Protein AF-X1VUA3-F1 (afdb_monomer)

Mean predicted aligned error: 7.98 Å

Organism: NCBI:txid412755

Structure (mmCIF, N/CA/C/O backbone):
data_AF-X1VUA3-F1
#
_entry.id   AF-X1VUA3-F1
#
loop_
_atom_site.group_PDB
_atom_site.id
_atom_site.type_symbol
_atom_site.label_atom_id
_atom_site.label_alt_id
_atom_site.label_comp_id
_atom_site.label_asym_id
_atom_site.label_entity_id
_atom_site.label_seq_id
_atom_site.pdbx_PDB_ins_code
_atom_site.Cartn_x
_atom_site.Cartn_y
_atom_site.Cartn_z
_atom_site.occupancy
_atom_site.B_iso_or_equiv
_atom_site.auth_seq_id
_atom_site.auth_comp_id
_atom_site.auth_asym_id
_atom_site.auth_atom_id
_atom_site.pdbx_PDB_model_num
ATOM 1 N N . MET A 1 1 ? -8.546 10.792 22.080 1.00 54.16 1 MET A N 1
ATOM 2 C CA . MET A 1 1 ? -8.079 9.394 21.963 1.00 54.16 1 MET A CA 1
ATOM 3 C C . MET A 1 1 ? -6.793 9.395 21.161 1.00 54.16 1 MET A C 1
ATOM 5 O O . MET A 1 1 ? -6.665 10.282 20.324 1.00 54.16 1 MET A O 1
ATOM 9 N N . PRO A 1 2 ? -5.855 8.473 21.429 1.00 59.06 2 PRO A N 1
ATOM 10 C CA . PRO A 1 2 ? -4.728 8.259 20.531 1.00 59.06 2 PRO A CA 1
ATOM 11 C C . PRO A 1 2 ? -5.250 7.871 19.144 1.00 59.06 2 PRO A C 1
ATOM 13 O O . PRO A 1 2 ? -6.239 7.147 19.027 1.00 59.06 2 PRO A O 1
ATOM 16 N N . GLU A 1 3 ? -4.608 8.409 18.116 1.00 61.88 3 GLU A N 1
ATOM 17 C CA . GLU A 1 3 ? -4.832 8.024 16.729 1.00 61.88 3 GLU A CA 1
ATOM 18 C C . GLU A 1 3 ? -4.364 6.577 16.530 1.00 61.88 3 GLU A C 1
ATOM 20 O O . GLU A 1 3 ? -3.308 6.193 17.039 1.00 61.88 3 GLU A O 1
ATOM 25 N N . VAL A 1 4 ? -5.171 5.762 15.849 1.00 67.50 4 VAL A N 1
ATOM 26 C CA . VAL A 1 4 ? -4.833 4.368 15.544 1.00 67.50 4 VAL A CA 1
ATOM 27 C C . VAL A 1 4 ? -4.536 4.277 14.053 1.00 67.50 4 VAL A C 1
ATOM 29 O O . VAL A 1 4 ? -5.430 4.478 13.234 1.00 67.50 4 VAL A O 1
ATOM 32 N N . THR A 1 5 ? -3.279 4.002 13.712 1.00 73.44 5 THR A N 1
ATOM 33 C CA . THR A 1 5 ? -2.838 3.762 12.332 1.00 73.44 5 THR A CA 1
ATOM 34 C C . THR A 1 5 ? -2.861 2.262 12.055 1.00 73.44 5 THR A C 1
ATOM 36 O O . THR A 1 5 ? -2.376 1.484 12.877 1.00 73.44 5 THR A O 1
ATOM 39 N N . TYR A 1 6 ? -3.385 1.880 10.891 1.00 77.38 6 TYR A N 1
ATOM 40 C CA . TYR A 1 6 ? -3.363 0.510 10.382 1.00 77.38 6 TYR A CA 1
ATOM 41 C C . TYR A 1 6 ? -2.452 0.416 9.162 1.00 77.38 6 TYR A C 1
ATOM 43 O O . TYR A 1 6 ? -2.363 1.359 8.373 1.00 77.38 6 TYR A O 1
ATOM 51 N N . TYR A 1 7 ? -1.795 -0.725 9.001 1.00 78.75 7 TYR A N 1
ATOM 52 C CA . TYR A 1 7 ? -0.810 -0.975 7.958 1.00 78.75 7 TYR A CA 1
ATOM 53 C C . TYR A 1 7 ? -1.223 -2.156 7.092 1.00 78.75 7 TYR A C 1
ATOM 55 O O . TYR A 1 7 ? -1.737 -3.164 7.582 1.00 78.75 7 TYR A O 1
ATOM 63 N N . PHE A 1 8 ? -0.951 -2.053 5.791 1.00 82.44 8 PHE A N 1
ATOM 64 C CA . PHE A 1 8 ? -1.040 -3.205 4.903 1.00 82.44 8 PHE A CA 1
ATOM 65 C C . PHE A 1 8 ? 0.015 -4.242 5.288 1.00 82.44 8 PHE A C 1
ATOM 67 O O . PHE A 1 8 ? 1.170 -3.902 5.535 1.00 82.44 8 PHE A O 1
ATOM 74 N N . ASN A 1 9 ? -0.387 -5.510 5.321 1.00 87.44 9 ASN A N 1
ATOM 75 C CA . ASN A 1 9 ? 0.450 -6.628 5.765 1.00 87.44 9 ASN A CA 1
ATOM 76 C C . ASN A 1 9 ? 0.466 -7.805 4.773 1.00 87.44 9 ASN A C 1
ATOM 78 O O . ASN A 1 9 ? 1.151 -8.799 5.008 1.00 87.44 9 ASN A O 1
ATOM 82 N N . ALA A 1 10 ? -0.280 -7.707 3.669 1.00 88.69 10 ALA A N 1
ATOM 83 C CA . ALA A 1 10 ? -0.384 -8.756 2.664 1.00 88.69 10 ALA A CA 1
ATOM 84 C C . ALA A 1 10 ? -0.519 -8.175 1.252 1.00 88.69 10 ALA A C 1
ATOM 86 O O . ALA A 1 10 ? -1.051 -7.082 1.058 1.00 88.69 10 ALA A O 1
ATOM 87 N N . TYR A 1 11 ? -0.060 -8.937 0.262 1.00 88.25 11 TYR A N 1
ATOM 88 C CA . TYR A 1 11 ? -0.140 -8.602 -1.156 1.00 88.25 11 TYR A CA 1
ATOM 89 C C . TYR A 1 11 ? -0.366 -9.864 -1.999 1.00 88.25 11 TYR A C 1
ATOM 91 O O . TYR A 1 11 ? -0.084 -10.979 -1.555 1.00 88.25 11 TYR A O 1
ATOM 99 N N . THR A 1 12 ? -0.898 -9.697 -3.215 1.00 88.38 12 THR A N 1
ATOM 100 C CA . THR A 1 12 ? -1.053 -10.796 -4.187 1.00 88.38 12 THR A CA 1
ATOM 101 C C . THR A 1 12 ? 0.302 -11.304 -4.680 1.00 88.38 12 THR A C 1
ATOM 103 O O . THR A 1 12 ? 1.350 -10.857 -4.235 1.00 88.38 12 THR A O 1
ATOM 106 N N . VAL A 1 13 ? 0.319 -12.198 -5.676 1.00 86.75 13 VAL A N 1
ATOM 107 C CA . VAL A 1 13 ? 1.559 -12.524 -6.396 1.00 86.75 13 VAL A CA 1
ATOM 108 C C . VAL A 1 13 ? 2.280 -11.232 -6.794 1.00 86.75 13 VAL A C 1
ATOM 110 O O . VAL A 1 13 ? 1.676 -10.320 -7.363 1.00 86.75 13 VAL A O 1
ATOM 113 N N . GLY A 1 14 ? 3.555 -11.156 -6.418 1.00 81.06 14 GLY A N 1
ATOM 114 C CA . GLY A 1 14 ? 4.412 -10.010 -6.663 1.00 81.06 14 GLY A CA 1
ATOM 115 C C . GLY A 1 14 ? 4.611 -9.777 -8.150 1.00 81.06 14 GLY A C 1
ATOM 116 O O . GLY A 1 14 ? 5.181 -10.627 -8.832 1.00 81.06 14 GLY A O 1
ATOM 117 N N . VAL A 1 15 ? 4.155 -8.632 -8.645 1.00 85.25 15 VAL A N 1
ATOM 118 C CA . VAL A 1 15 ? 4.367 -8.203 -10.039 1.00 85.25 15 VAL A CA 1
ATOM 119 C C . VAL A 1 15 ? 5.548 -7.236 -10.139 1.00 85.25 15 VAL A C 1
ATOM 121 O O . VAL A 1 15 ? 6.037 -6.940 -11.227 1.00 85.25 15 VAL A O 1
ATOM 124 N N . TRP A 1 16 ? 5.988 -6.720 -8.993 1.00 85.12 16 TRP A N 1
ATOM 125 C CA . TRP A 1 16 ? 7.064 -5.750 -8.846 1.00 85.12 16 TRP A CA 1
ATOM 126 C C . TRP A 1 16 ? 8.337 -6.400 -8.311 1.00 85.12 16 TRP A C 1
ATOM 128 O O . TRP A 1 16 ? 8.318 -7.515 -7.791 1.00 85.12 16 TRP A O 1
ATOM 138 N N . GLY A 1 17 ? 9.455 -5.686 -8.417 1.00 85.06 17 GLY A N 1
ATOM 139 C CA . GLY A 1 17 ? 10.679 -6.006 -7.699 1.00 85.06 17 GLY A CA 1
ATOM 140 C C . GLY A 1 17 ? 10.528 -5.676 -6.215 1.00 85.06 17 GLY A C 1
ATOM 141 O O . GLY A 1 17 ? 10.094 -4.584 -5.851 1.00 85.06 17 GLY A O 1
ATOM 142 N N . ASN A 1 18 ? 10.911 -6.621 -5.358 1.00 87.56 18 ASN A N 1
ATOM 143 C CA . ASN A 1 18 ? 10.833 -6.510 -3.899 1.00 87.56 18 ASN A CA 1
ATOM 144 C C . ASN A 1 18 ? 9.449 -6.082 -3.352 1.00 87.56 18 ASN A C 1
ATOM 146 O O . ASN A 1 18 ? 9.370 -5.148 -2.551 1.00 87.56 18 ASN A O 1
ATOM 150 N N . PRO A 1 19 ? 8.349 -6.747 -3.746 1.00 86.69 19 PRO A N 1
ATOM 151 C CA . PRO A 1 19 ? 6.993 -6.369 -3.335 1.00 86.69 19 PRO A CA 1
ATOM 152 C C . PRO A 1 19 ? 6.787 -6.475 -1.815 1.00 86.69 19 PRO A C 1
ATOM 154 O O . PRO A 1 19 ? 5.974 -5.751 -1.250 1.00 86.69 19 PRO A O 1
ATOM 157 N N . GLN A 1 20 ? 7.570 -7.314 -1.129 1.00 88.88 20 GLN A N 1
ATOM 158 C CA . GLN A 1 20 ? 7.562 -7.428 0.328 1.00 88.88 20 GLN A CA 1
ATOM 159 C C . GLN A 1 20 ? 7.901 -6.116 1.041 1.00 88.88 20 GLN A C 1
ATOM 161 O O . GLN A 1 20 ? 7.400 -5.879 2.135 1.00 88.88 20 GLN A O 1
ATOM 166 N N . ASN A 1 21 ? 8.696 -5.244 0.414 1.00 86.88 21 ASN A N 1
ATOM 167 C CA . ASN A 1 21 ? 9.081 -3.962 0.998 1.00 86.88 21 ASN A CA 1
ATOM 168 C C . ASN A 1 21 ? 7.896 -2.983 1.098 1.00 86.88 21 ASN A C 1
ATOM 170 O O . ASN A 1 21 ? 8.002 -1.947 1.735 1.00 86.88 21 ASN A O 1
ATOM 174 N N . MET A 1 22 ? 6.763 -3.277 0.451 1.00 81.00 22 MET A N 1
ATOM 175 C CA . MET A 1 22 ? 5.554 -2.450 0.532 1.00 81.00 22 MET A CA 1
ATOM 176 C C . MET A 1 22 ? 4.738 -2.708 1.806 1.00 81.00 22 MET A C 1
ATOM 178 O O . MET A 1 22 ? 3.833 -1.935 2.110 1.00 81.00 22 MET A O 1
ATOM 182 N N . VAL A 1 23 ? 5.030 -3.801 2.520 1.00 86.00 23 VAL A N 1
ATOM 183 C CA . VAL A 1 23 ? 4.279 -4.277 3.696 1.00 86.00 23 VAL A CA 1
ATOM 184 C C . VAL A 1 23 ? 5.193 -4.623 4.881 1.00 86.00 23 VAL A C 1
ATOM 186 O O . VAL A 1 23 ? 4.760 -5.264 5.834 1.00 86.00 23 VAL A O 1
ATOM 189 N N . ASP A 1 24 ? 6.470 -4.233 4.830 1.00 86.75 24 ASP A N 1
ATOM 190 C CA . ASP A 1 24 ? 7.472 -4.555 5.859 1.00 86.75 24 ASP A CA 1
ATOM 191 C C . ASP A 1 24 ? 7.506 -3.549 7.028 1.00 86.75 24 ASP A C 1
ATOM 193 O O . ASP A 1 24 ? 8.244 -3.741 7.997 1.00 86.75 24 ASP A O 1
ATOM 197 N N . GLY A 1 25 ? 6.708 -2.479 6.942 1.00 80.38 25 GLY A N 1
ATOM 198 C CA . GLY A 1 25 ? 6.622 -1.412 7.940 1.00 80.38 25 GLY A CA 1
ATOM 199 C C . GLY A 1 25 ? 7.809 -0.441 7.947 1.00 80.38 25 GLY A C 1
ATOM 200 O O . GLY A 1 25 ? 7.876 0.431 8.817 1.00 80.38 25 GLY A O 1
ATOM 201 N N . SER A 1 26 ? 8.752 -0.555 7.009 1.00 82.88 26 SER A N 1
ATOM 202 C CA . SER A 1 26 ? 9.949 0.282 6.959 1.00 82.88 26 SER A CA 1
ATOM 203 C C . SER A 1 26 ? 9.778 1.470 6.011 1.00 82.88 26 SER A C 1
ATOM 205 O O . SER A 1 26 ? 9.565 1.332 4.815 1.00 82.88 26 SER A O 1
ATOM 207 N N . LEU A 1 27 ? 10.007 2.678 6.539 1.00 77.81 27 LEU A N 1
ATOM 208 C CA . LEU A 1 27 ? 10.020 3.942 5.780 1.00 77.81 27 LEU A CA 1
ATOM 209 C C . LEU A 1 27 ? 11.243 4.102 4.863 1.00 77.81 27 LEU A C 1
ATOM 211 O O . LEU A 1 27 ? 11.438 5.167 4.288 1.00 77.81 27 LEU A O 1
ATOM 215 N N . THR A 1 28 ? 12.104 3.087 4.776 1.00 79.88 28 THR A N 1
ATOM 216 C CA . THR A 1 28 ? 13.401 3.174 4.084 1.00 79.88 28 THR A CA 1
ATOM 217 C C . THR A 1 28 ? 13.608 2.113 3.012 1.00 79.88 28 THR A C 1
ATOM 219 O O . THR A 1 28 ? 14.587 2.170 2.269 1.00 79.88 28 THR A O 1
ATOM 222 N N . THR A 1 29 ? 12.695 1.154 2.922 1.00 84.12 29 THR A N 1
ATOM 223 C CA . THR A 1 29 ? 12.692 0.065 1.947 1.00 84.12 29 THR A CA 1
ATOM 224 C C . THR A 1 29 ? 11.511 0.265 1.013 1.00 84.12 29 THR A C 1
ATOM 226 O O . THR A 1 29 ? 10.482 0.818 1.387 1.00 84.12 29 THR A O 1
ATOM 229 N N . TYR A 1 30 ? 11.684 -0.128 -0.247 1.00 80.56 30 TYR A N 1
ATOM 230 C CA . TYR A 1 30 ? 10.739 0.225 -1.300 1.00 80.56 30 TYR A CA 1
ATOM 231 C C . TYR A 1 30 ? 10.546 -0.939 -2.265 1.00 80.56 30 TYR A C 1
ATOM 233 O O . TYR A 1 30 ? 11.519 -1.608 -2.636 1.00 80.56 30 TYR A O 1
ATOM 241 N N . GLY A 1 31 ? 9.295 -1.178 -2.661 1.00 81.25 31 GLY A N 1
ATOM 242 C CA . GLY A 1 31 ? 8.983 -1.950 -3.861 1.00 81.25 31 GLY A CA 1
ATOM 243 C C . GLY A 1 31 ? 9.160 -1.070 -5.098 1.00 81.25 31 GLY A C 1
ATOM 244 O O . GLY A 1 31 ? 8.967 0.147 -5.030 1.00 81.25 31 GLY A O 1
ATOM 245 N N . SER A 1 32 ? 9.555 -1.657 -6.224 1.00 79.12 32 SER A N 1
ATOM 246 C CA . SER A 1 32 ? 9.785 -0.901 -7.458 1.00 79.12 32 SER A CA 1
ATOM 247 C C . SER A 1 32 ? 9.463 -1.703 -8.712 1.00 79.12 32 SER A C 1
ATOM 249 O O . SER A 1 32 ? 9.472 -2.932 -8.724 1.00 79.12 32 SER A O 1
ATOM 251 N N . THR A 1 33 ? 9.185 -1.000 -9.806 1.00 82.00 33 THR A N 1
ATOM 252 C CA . THR A 1 33 ? 8.952 -1.603 -11.118 1.00 82.00 33 THR A CA 1
ATOM 253 C C . THR A 1 33 ? 9.474 -0.682 -12.213 1.00 82.00 33 THR A C 1
ATOM 255 O O . THR A 1 33 ? 9.308 0.531 -12.147 1.00 82.00 33 THR A O 1
ATOM 258 N N . SER A 1 34 ? 10.096 -1.263 -13.238 1.00 79.56 34 SER A N 1
ATOM 259 C CA . SER A 1 34 ? 10.429 -0.570 -14.491 1.00 79.56 34 SER A CA 1
ATOM 260 C C . SER A 1 34 ? 9.341 -0.746 -15.556 1.00 79.56 34 SER A C 1
ATOM 262 O O . SER A 1 34 ? 9.434 -0.206 -16.658 1.00 79.56 34 SER A O 1
ATOM 264 N N . THR A 1 35 ? 8.299 -1.524 -15.251 1.00 82.44 35 THR A N 1
ATOM 265 C CA . THR A 1 35 ? 7.191 -1.781 -16.170 1.00 82.44 35 THR A CA 1
ATOM 266 C C . THR A 1 35 ? 6.126 -0.707 -15.991 1.00 82.44 35 THR A C 1
ATOM 268 O O . THR A 1 35 ? 5.539 -0.579 -14.917 1.00 82.44 35 THR A O 1
ATOM 271 N N . LYS A 1 36 ? 5.850 0.048 -17.061 1.00 80.62 36 LYS A N 1
ATOM 272 C CA . LYS A 1 36 ? 4.782 1.058 -17.073 1.00 80.62 36 LYS A CA 1
ATOM 273 C C . LYS A 1 36 ? 3.435 0.414 -16.775 1.00 80.62 3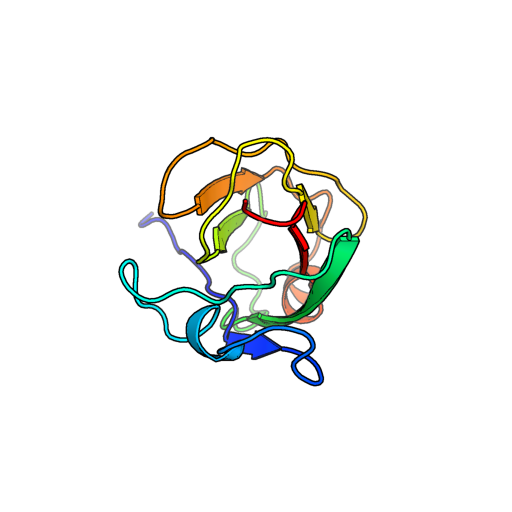6 LYS A C 1
ATOM 275 O O . LYS A 1 36 ? 3.116 -0.622 -17.355 1.00 80.62 36 LYS A O 1
ATOM 280 N N . ASN A 1 37 ? 2.629 1.074 -15.944 1.00 78.31 37 ASN A N 1
ATOM 281 C CA . ASN A 1 37 ? 1.294 0.612 -15.563 1.00 78.31 37 ASN A CA 1
ATOM 282 C C . ASN A 1 37 ? 1.292 -0.769 -14.895 1.00 78.31 37 ASN A C 1
ATOM 284 O O . ASN A 1 37 ? 0.282 -1.471 -14.930 1.00 78.31 37 ASN A O 1
ATOM 288 N N . ALA A 1 38 ? 2.413 -1.180 -14.298 1.00 83.44 38 ALA A N 1
ATOM 289 C CA . ALA A 1 38 ? 2.419 -2.371 -13.474 1.00 83.44 38 ALA A CA 1
ATOM 290 C C . ALA A 1 38 ? 1.690 -2.071 -12.169 1.00 83.44 38 ALA A C 1
ATOM 292 O O . ALA A 1 38 ? 1.950 -1.066 -11.512 1.00 83.44 38 ALA A O 1
ATOM 293 N N . THR A 1 39 ? 0.812 -2.985 -11.786 1.00 85.56 39 THR A N 1
ATOM 294 C CA . THR A 1 39 ? -0.049 -2.843 -10.622 1.00 85.56 39 THR A CA 1
ATOM 295 C C . THR A 1 39 ? 0.303 -3.892 -9.581 1.00 85.56 39 THR A C 1
ATOM 297 O O . THR A 1 39 ? 0.308 -5.080 -9.896 1.00 85.56 39 THR A O 1
ATOM 300 N N . GLN A 1 40 ? 0.539 -3.461 -8.344 1.00 86.12 40 GLN A N 1
ATOM 301 C CA . GLN A 1 40 ? 0.627 -4.346 -7.188 1.00 86.12 40 GLN A CA 1
ATOM 302 C C . GLN A 1 40 ? -0.644 -4.219 -6.345 1.00 86.12 40 GLN A C 1
ATOM 304 O O . GLN A 1 40 ? -1.067 -3.112 -6.011 1.00 86.12 40 GLN A O 1
ATOM 309 N N . ILE A 1 41 ? -1.250 -5.357 -6.006 1.00 87.62 41 ILE A N 1
ATOM 310 C CA . ILE A 1 41 ? -2.448 -5.421 -5.164 1.00 87.62 41 ILE A CA 1
ATOM 311 C C . ILE A 1 41 ? -2.023 -5.808 -3.745 1.00 87.62 41 ILE A C 1
ATOM 313 O O . ILE A 1 41 ? -1.330 -6.813 -3.561 1.00 87.62 41 ILE A O 1
ATOM 317 N N . LEU A 1 42 ? -2.433 -5.009 -2.761 1.00 85.56 42 LEU A N 1
ATOM 318 C CA . LEU A 1 42 ? -2.322 -5.269 -1.327 1.00 85.56 42 LEU A CA 1
ATOM 319 C C . LEU A 1 42 ? -3.681 -5.770 -0.835 1.00 85.56 42 LEU A C 1
ATOM 321 O O . LEU A 1 42 ? -4.675 -5.081 -1.040 1.00 85.56 42 LEU A O 1
ATOM 325 N N . THR A 1 43 ? -3.727 -6.955 -0.228 1.00 86.50 43 THR A N 1
ATOM 326 C CA . THR A 1 43 ? -4.976 -7.706 0.036 1.00 86.50 43 THR A CA 1
ATOM 327 C C . THR A 1 43 ? -5.305 -7.859 1.515 1.00 86.50 43 THR A C 1
ATOM 329 O O . THR A 1 43 ? -6.162 -8.658 1.888 1.00 86.50 43 THR A O 1
ATOM 332 N N . GLY A 1 44 ? -4.563 -7.187 2.389 1.00 81.62 44 GLY A N 1
ATOM 333 C CA . GLY A 1 44 ? -4.754 -7.329 3.824 1.00 81.62 44 GLY A CA 1
ATOM 334 C C . GLY A 1 44 ? -4.071 -6.231 4.609 1.00 81.62 44 GLY A C 1
ATOM 335 O O . GLY A 1 44 ? -3.079 -5.647 4.166 1.00 81.62 44 GLY A O 1
ATOM 336 N N . ASN A 1 45 ? -4.624 -5.963 5.783 1.00 81.38 45 ASN A N 1
ATOM 337 C CA . ASN A 1 45 ? -4.105 -5.012 6.749 1.00 81.38 45 ASN A CA 1
ATOM 338 C C . ASN A 1 45 ? -4.252 -5.560 8.174 1.00 81.38 45 ASN A C 1
ATOM 340 O O . ASN A 1 45 ? -4.901 -6.580 8.407 1.00 81.38 45 ASN A O 1
ATOM 344 N N . ASP A 1 46 ? -3.598 -4.909 9.126 1.00 80.31 46 ASP A N 1
ATOM 345 C CA . ASP A 1 46 ? -3.603 -5.284 10.542 1.00 80.31 46 ASP A CA 1
ATOM 346 C C . ASP A 1 46 ? -4.820 -4.753 11.323 1.00 80.31 46 ASP A C 1
ATOM 348 O O . ASP A 1 46 ? -4.866 -4.871 12.551 1.00 80.31 46 ASP A O 1
ATOM 352 N N . CYS A 1 47 ? -5.840 -4.212 10.642 1.00 76.50 47 CYS A N 1
ATOM 353 C CA . CYS A 1 47 ? -7.078 -3.823 11.299 1.00 76.50 47 CYS A CA 1
ATOM 354 C C . CYS A 1 47 ? -7.818 -5.072 11.805 1.00 76.50 47 CYS A C 1
ATOM 356 O O . CYS A 1 47 ? -8.212 -5.924 11.006 1.00 76.50 47 CYS A O 1
ATOM 358 N N . PRO A 1 48 ? -8.093 -5.185 13.118 1.00 69.88 48 PRO A N 1
ATOM 359 C CA . PRO A 1 48 ? -8.725 -6.372 13.690 1.00 69.88 48 PRO A CA 1
ATOM 360 C C . PRO A 1 48 ? -10.214 -6.515 13.325 1.00 69.88 48 PRO A C 1
ATOM 362 O O . PRO A 1 48 ? -10.859 -7.459 13.774 1.00 69.88 48 PRO A O 1
ATOM 365 N N . GLY A 1 49 ? -10.790 -5.577 12.560 1.00 63.41 49 GLY A N 1
ATOM 366 C CA . GLY A 1 49 ? -12.206 -5.586 12.177 1.00 63.41 49 GLY A CA 1
ATOM 367 C C . GLY A 1 49 ? -13.186 -5.359 13.333 1.00 63.41 49 GLY A C 1
ATOM 368 O O . GLY A 1 49 ? -14.396 -5.445 13.130 1.00 63.41 49 GLY A O 1
ATOM 369 N N . THR A 1 50 ? -12.686 -5.081 14.539 1.00 63.47 50 THR A N 1
ATOM 370 C CA . THR A 1 50 ? -13.495 -4.748 15.714 1.00 63.47 50 THR A CA 1
ATOM 371 C C . THR A 1 50 ? -14.242 -3.437 15.481 1.00 63.47 50 THR A C 1
ATOM 373 O O . THR A 1 50 ? -13.695 -2.511 14.890 1.00 63.47 50 THR A O 1
ATOM 376 N N . ASP A 1 51 ? -15.477 -3.334 15.975 1.00 62.28 51 ASP A N 1
ATOM 377 C CA . ASP A 1 51 ? -16.206 -2.066 15.981 1.00 62.28 51 ASP A CA 1
ATOM 378 C C . ASP A 1 51 ? -15.511 -1.073 16.925 1.00 62.28 51 ASP A C 1
ATOM 380 O O . ASP A 1 51 ? -15.591 -1.193 18.149 1.00 62.28 51 ASP A O 1
ATOM 384 N N . LEU A 1 52 ? -14.779 -0.117 16.350 1.00 60.75 52 LEU A N 1
ATOM 385 C CA . LEU A 1 52 ? -14.142 0.978 17.087 1.00 60.75 52 LEU A CA 1
ATOM 386 C C . LEU A 1 52 ? -14.951 2.282 16.969 1.00 60.75 52 LEU A C 1
ATOM 388 O O . LEU A 1 52 ? -14.441 3.357 17.285 1.00 60.75 52 LEU A O 1
ATOM 392 N N . GLY A 1 53 ? -16.214 2.198 16.530 1.00 64.50 53 GLY A N 1
ATOM 393 C CA . GLY A 1 53 ? -17.103 3.337 16.315 1.00 64.50 53 GLY A CA 1
ATOM 394 C C . GLY A 1 53 ? -17.077 3.875 14.881 1.00 64.50 53 GLY A C 1
ATOM 395 O O . GLY A 1 53 ? -16.701 3.185 13.938 1.00 64.50 53 GLY A O 1
ATOM 396 N N . MET A 1 54 ? -17.518 5.120 14.689 1.00 63.00 54 MET A N 1
ATOM 397 C CA . MET A 1 54 ? -17.603 5.738 13.360 1.00 63.00 54 MET A CA 1
ATOM 398 C C . MET A 1 54 ? -16.207 6.000 12.776 1.00 63.00 54 MET A C 1
ATOM 400 O O . MET A 1 54 ? -15.452 6.816 13.304 1.00 63.00 54 MET A O 1
ATOM 404 N N . ILE A 1 55 ? -15.893 5.352 11.652 1.00 64.00 55 ILE A N 1
ATOM 405 C CA . ILE A 1 55 ? -14.696 5.638 10.855 1.00 6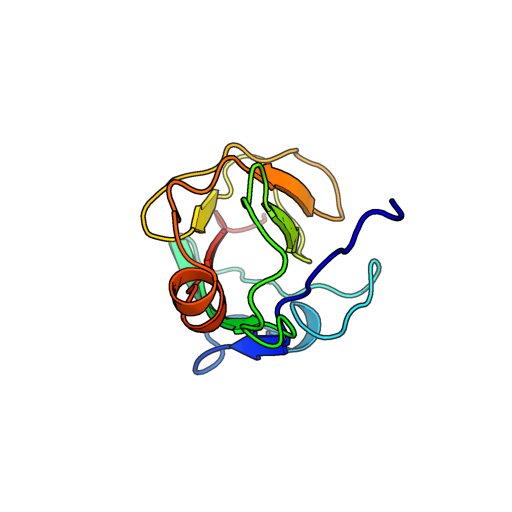4.00 55 ILE A CA 1
ATOM 406 C C . ILE A 1 55 ? -14.939 6.947 10.109 1.00 64.00 55 ILE A C 1
ATOM 408 O O . ILE A 1 55 ? -15.831 7.026 9.268 1.00 64.00 55 ILE A O 1
ATOM 412 N N . THR A 1 56 ? -14.166 7.984 10.417 1.00 58.31 56 THR A N 1
ATOM 413 C CA . THR A 1 56 ? -14.236 9.257 9.685 1.00 58.31 56 THR A CA 1
ATOM 414 C C . THR A 1 56 ? -13.149 9.373 8.627 1.00 58.31 56 THR A C 1
ATOM 416 O O . THR A 1 56 ? -13.381 10.040 7.625 1.00 58.31 56 THR A O 1
ATOM 419 N N . LYS A 1 57 ? -11.990 8.727 8.832 1.00 59.75 57 LYS A N 1
ATOM 420 C CA . LYS A 1 57 ? -10.830 8.721 7.926 1.00 59.75 57 LYS A CA 1
ATOM 421 C C . LYS A 1 57 ? -10.001 7.454 8.114 1.00 59.75 57 LYS A C 1
ATOM 423 O O . LYS A 1 57 ? -9.933 6.931 9.224 1.00 59.75 57 LYS A O 1
ATOM 428 N N . VAL A 1 58 ? -9.332 7.013 7.052 1.00 64.50 58 VAL A N 1
ATOM 429 C CA . VAL A 1 58 ? -8.287 5.981 7.110 1.00 64.50 58 VAL A CA 1
ATOM 430 C C . VAL A 1 58 ? -6.989 6.614 6.620 1.00 64.50 58 VAL A C 1
ATOM 432 O O . VAL A 1 58 ? -6.960 7.276 5.581 1.00 64.50 58 VAL A O 1
ATOM 435 N N . GLU A 1 59 ? -5.917 6.451 7.388 1.00 65.25 59 GLU A N 1
ATOM 436 C CA . GLU A 1 59 ? -4.577 6.824 6.947 1.00 65.25 59 GLU A CA 1
ATOM 437 C C . GLU A 1 59 ? -3.964 5.654 6.193 1.00 65.25 59 GLU A C 1
ATOM 439 O O . GLU A 1 59 ? -3.947 4.535 6.706 1.00 65.25 59 GLU A O 1
ATOM 444 N N . ILE A 1 60 ? -3.438 5.910 4.996 1.00 69.06 60 ILE A N 1
ATOM 445 C CA . ILE A 1 60 ? -2.670 4.910 4.267 1.00 69.06 60 ILE A CA 1
ATOM 446 C C . ILE A 1 60 ? -1.240 5.369 4.116 1.00 69.06 60 ILE A C 1
ATOM 448 O O . ILE A 1 60 ? -0.946 6.434 3.570 1.00 69.06 60 ILE A O 1
ATOM 452 N N . ARG A 1 61 ? -0.362 4.510 4.630 1.00 69.44 61 ARG A N 1
ATOM 453 C CA . ARG A 1 61 ? 1.081 4.612 4.516 1.00 69.44 61 ARG A CA 1
ATOM 454 C C . ARG A 1 61 ? 1.545 3.488 3.607 1.00 69.44 61 ARG A C 1
ATOM 456 O O . ARG A 1 61 ? 1.457 2.320 3.974 1.00 69.44 61 ARG A O 1
ATOM 463 N N . ALA A 1 62 ? 1.958 3.850 2.401 1.00 70.12 62 ALA A N 1
ATOM 464 C CA . ALA A 1 62 ? 2.462 2.921 1.404 1.00 70.12 62 ALA A CA 1
ATOM 465 C C . ALA A 1 62 ? 3.915 3.276 1.077 1.00 70.12 62 ALA A C 1
ATOM 467 O O . ALA A 1 62 ? 4.306 4.444 1.080 1.00 70.12 62 ALA A O 1
ATOM 468 N N . TYR A 1 63 ? 4.721 2.258 0.792 1.00 70.31 63 TYR A N 1
ATOM 469 C CA . TYR A 1 63 ? 6.157 2.418 0.607 1.00 70.31 63 TYR A CA 1
ATOM 470 C C . TYR A 1 63 ? 6.541 2.108 -0.834 1.00 70.31 63 TYR A C 1
ATOM 472 O O . TYR A 1 63 ? 6.403 0.983 -1.313 1.00 70.31 63 TYR A O 1
ATOM 480 N N . GLY A 1 64 ? 7.064 3.111 -1.523 1.00 67.56 64 GLY A N 1
ATOM 481 C CA . GLY A 1 64 ? 7.763 2.934 -2.785 1.00 67.56 64 GLY A CA 1
ATOM 482 C C . GLY A 1 64 ? 8.345 4.257 -3.282 1.00 67.56 64 GLY A C 1
ATOM 483 O O . GLY A 1 64 ? 8.242 5.290 -2.614 1.00 67.56 64 GLY A O 1
ATOM 484 N N . TYR A 1 65 ? 8.992 4.202 -4.442 1.00 68.31 65 TYR A N 1
ATOM 485 C CA . TYR A 1 65 ? 9.553 5.374 -5.105 1.00 68.31 65 TYR A CA 1
ATOM 486 C C . TYR A 1 65 ? 8.654 5.775 -6.265 1.00 68.31 65 TYR A C 1
ATOM 488 O O . TYR A 1 65 ? 8.355 4.935 -7.111 1.00 68.31 65 TYR A O 1
ATOM 496 N N . GLY A 1 66 ? 8.227 7.034 -6.267 1.00 64.12 66 GLY A N 1
ATOM 497 C 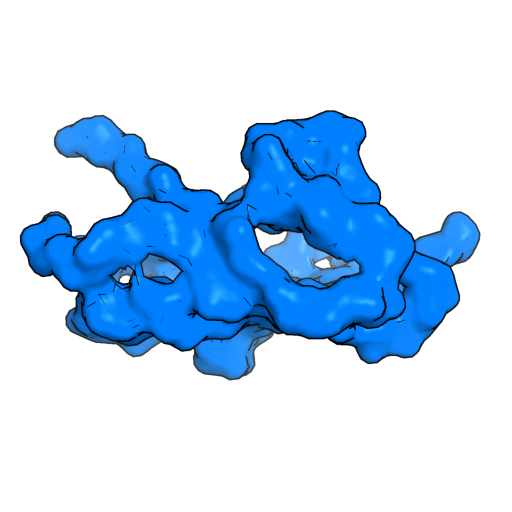CA . GLY A 1 66 ? 7.294 7.554 -7.251 1.00 64.12 66 GLY A CA 1
ATOM 498 C C . GLY A 1 66 ? 7.839 8.788 -7.947 1.00 64.12 66 GLY A C 1
ATOM 499 O O . GLY A 1 66 ? 8.610 9.538 -7.346 1.00 64.12 66 GLY A O 1
ATOM 500 N N . ASP A 1 67 ? 7.460 8.985 -9.205 1.00 66.94 67 ASP A N 1
ATOM 501 C CA . ASP A 1 67 ? 7.916 10.084 -10.063 1.00 66.94 67 ASP A CA 1
ATOM 502 C C . ASP A 1 67 ? 6.890 11.224 -10.205 1.00 66.94 67 ASP A C 1
ATOM 504 O O . ASP A 1 67 ? 7.201 12.267 -10.782 1.00 66.94 67 ASP A O 1
ATOM 508 N N . GLY A 1 68 ? 5.712 11.075 -9.589 1.00 66.12 68 GLY A N 1
ATOM 509 C CA . GLY A 1 68 ? 4.676 12.109 -9.495 1.00 66.12 68 GLY A CA 1
ATOM 510 C C . GLY A 1 68 ? 3.407 11.826 -10.302 1.00 66.12 68 GLY A C 1
ATOM 511 O O . GLY A 1 68 ? 2.380 12.433 -10.002 1.00 66.12 68 GLY A O 1
ATOM 512 N N . ASP A 1 69 ? 3.439 10.866 -11.232 1.00 70.69 69 ASP A N 1
ATOM 513 C CA . ASP A 1 69 ? 2.266 10.433 -12.019 1.00 70.69 69 ASP A CA 1
ATOM 514 C C . ASP A 1 69 ? 1.680 9.095 -11.524 1.00 70.69 69 ASP A C 1
ATOM 516 O O . ASP A 1 69 ? 0.871 8.437 -12.186 1.00 70.69 69 ASP A O 1
ATOM 520 N N . ASP A 1 70 ? 2.101 8.680 -10.335 1.00 71.75 70 ASP A N 1
ATOM 521 C CA . ASP A 1 70 ? 1.727 7.426 -9.704 1.00 71.75 70 ASP A CA 1
ATOM 522 C C . ASP A 1 70 ? 0.364 7.485 -9.029 1.00 71.75 70 ASP A C 1
ATOM 524 O O . ASP A 1 70 ? -0.118 8.537 -8.597 1.00 71.75 70 ASP A O 1
ATOM 528 N N . LYS A 1 71 ? -0.265 6.316 -8.892 1.00 74.75 71 LYS A N 1
ATOM 529 C CA . LYS A 1 71 ? -1.623 6.215 -8.365 1.00 74.75 71 LYS A CA 1
ATOM 530 C C . LYS A 1 71 ? -1.744 5.108 -7.333 1.00 74.75 71 LYS A C 1
ATOM 532 O O . LYS A 1 71 ? -1.380 3.960 -7.579 1.00 74.75 71 LYS A O 1
ATOM 537 N N . ILE A 1 72 ? -2.396 5.437 -6.222 1.00 75.94 72 ILE A N 1
ATOM 538 C CA . ILE A 1 72 ? -2.992 4.452 -5.319 1.00 75.94 72 ILE A CA 1
ATOM 539 C C . ILE A 1 72 ? -4.504 4.510 -5.512 1.00 75.94 72 ILE A C 1
ATOM 541 O O . ILE A 1 72 ? -5.106 5.584 -5.527 1.00 75.94 72 ILE A O 1
ATOM 545 N N . THR A 1 73 ? -5.118 3.349 -5.701 1.00 76.88 73 THR A N 1
ATOM 546 C CA . THR A 1 73 ? -6.571 3.199 -5.728 1.00 76.88 73 THR A CA 1
ATOM 547 C C . THR A 1 73 ? -7.000 2.357 -4.535 1.00 76.88 73 THR A C 1
ATOM 549 O O . THR A 1 73 ? -6.481 1.260 -4.342 1.00 76.88 73 THR A O 1
ATOM 552 N N . LEU A 1 74 ? -7.954 2.860 -3.754 1.00 75.50 74 LEU A N 1
ATOM 553 C CA . LEU A 1 74 ? -8.526 2.175 -2.595 1.00 75.50 74 LEU A CA 1
ATOM 554 C C . LEU A 1 74 ? -10.009 1.973 -2.813 1.00 75.50 74 LEU A C 1
ATOM 556 O O . LEU A 1 74 ? -10.736 2.957 -2.948 1.00 75.50 74 LEU A O 1
ATOM 560 N N . ASN A 1 75 ? -10.461 0.722 -2.855 1.00 73.31 75 ASN A N 1
ATOM 561 C CA . ASN A 1 75 ? -11.872 0.413 -3.105 1.00 73.31 75 ASN A CA 1
ATOM 562 C C . ASN A 1 75 ? -12.457 1.205 -4.305 1.00 73.31 75 ASN A C 1
ATOM 564 O O . ASN A 1 75 ? -13.537 1.786 -4.232 1.00 73.31 75 ASN A O 1
ATOM 568 N N . GLY A 1 76 ? -11.685 1.322 -5.393 1.00 71.19 76 GLY A N 1
ATOM 569 C CA . GLY A 1 76 ? -12.064 2.082 -6.594 1.00 71.19 76 GLY A CA 1
ATOM 570 C C . GLY A 1 76 ? -11.835 3.601 -6.538 1.00 71.19 76 GLY A C 1
ATOM 571 O O . GLY A 1 76 ? -11.869 4.250 -7.584 1.00 71.19 76 GLY A O 1
ATOM 572 N N . THR A 1 77 ? -11.525 4.178 -5.375 1.00 71.69 77 THR A N 1
ATOM 573 C CA . THR A 1 77 ? -11.220 5.608 -5.225 1.00 71.69 77 THR A CA 1
ATOM 574 C C . THR A 1 77 ? -9.753 5.887 -5.521 1.00 71.69 77 THR A C 1
ATOM 576 O O . THR A 1 77 ? -8.859 5.389 -4.840 1.00 71.69 77 THR A O 1
ATOM 579 N N . ALA A 1 78 ? -9.513 6.700 -6.549 1.00 71.94 78 ALA A N 1
ATOM 580 C CA . ALA A 1 78 ? -8.197 7.207 -6.909 1.00 71.94 78 ALA A CA 1
ATOM 581 C C . ALA A 1 78 ? -7.706 8.252 -5.906 1.00 71.94 78 ALA A C 1
ATOM 583 O O . ALA A 1 78 ? -8.464 9.137 -5.516 1.00 71.94 78 ALA A O 1
ATOM 584 N N . LEU A 1 79 ? -6.424 8.197 -5.572 1.00 68.44 79 LEU A N 1
ATOM 585 C CA . LEU A 1 79 ? -5.777 9.160 -4.696 1.00 68.44 79 LEU A CA 1
ATOM 586 C C . LEU A 1 79 ? -4.683 9.917 -5.441 1.00 68.44 79 LEU A C 1
ATOM 588 O O . LEU A 1 79 ? -3.893 9.307 -6.161 1.00 68.44 79 LEU A O 1
ATOM 592 N N . THR A 1 80 ? -4.627 11.231 -5.230 1.00 58.12 80 THR A N 1
ATOM 593 C CA . THR A 1 80 ? -3.558 12.098 -5.741 1.00 58.12 80 THR A CA 1
ATOM 594 C C . THR A 1 80 ? -2.324 11.983 -4.845 1.00 58.12 80 THR A C 1
ATOM 596 O O . THR A 1 80 ? -2.450 12.059 -3.621 1.00 58.12 80 THR A O 1
ATOM 599 N N . MET A 1 81 ? -1.147 11.790 -5.446 1.00 60.69 81 MET A N 1
ATOM 600 C CA . MET A 1 81 ? 0.082 11.414 -4.736 1.00 60.69 81 MET A CA 1
ATOM 601 C C . MET A 1 81 ? 1.089 12.568 -4.595 1.00 60.69 81 MET A C 1
ATOM 603 O O . MET A 1 81 ? 1.214 13.384 -5.509 1.00 60.69 81 MET A O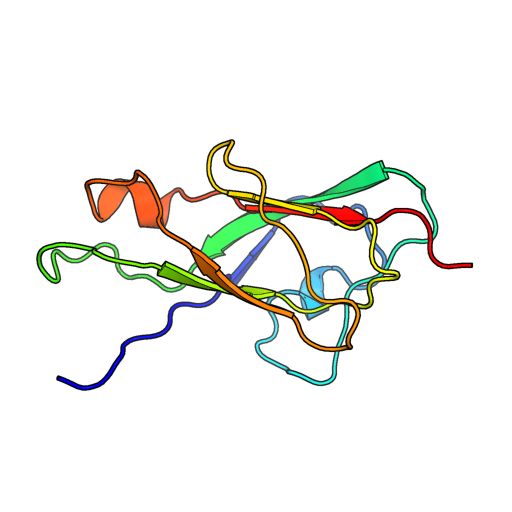 1
ATOM 607 N N . PRO A 1 82 ? 1.840 12.639 -3.477 1.00 56.88 82 PRO A N 1
ATOM 608 C CA . PRO A 1 82 ? 3.019 13.494 -3.357 1.00 56.88 82 PRO A CA 1
ATOM 609 C C . PRO A 1 82 ? 4.238 12.884 -4.075 1.00 56.88 82 PRO A C 1
ATOM 611 O O . PRO A 1 82 ? 4.430 11.671 -4.078 1.00 56.88 82 PRO A O 1
ATOM 614 N N . SER A 1 83 ? 5.108 13.729 -4.633 1.00 56.66 83 SER A N 1
ATOM 615 C CA . SER A 1 83 ? 6.275 13.340 -5.448 1.00 56.66 83 SER A CA 1
ATOM 616 C C . SER A 1 83 ? 7.553 13.018 -4.641 1.00 56.66 83 SER A C 1
ATOM 618 O O . SER A 1 83 ? 8.659 13.254 -5.126 1.00 56.66 83 SE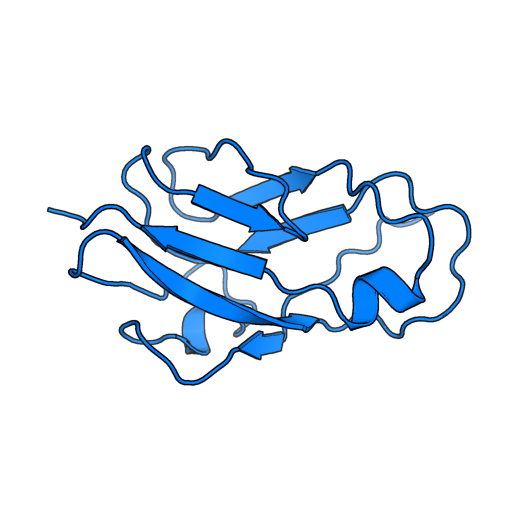R A O 1
ATOM 620 N N . SER A 1 84 ? 7.446 12.582 -3.379 1.00 55.41 84 SER A N 1
ATOM 621 C CA . SER A 1 84 ? 8.592 12.380 -2.466 1.00 55.41 84 SER A CA 1
ATOM 622 C C . SER A 1 84 ? 8.704 10.934 -1.958 1.00 55.41 84 SER A C 1
ATOM 624 O O . SER A 1 84 ? 7.687 10.244 -1.909 1.00 55.41 84 SER A O 1
ATOM 626 N N . PRO A 1 85 ? 9.900 10.464 -1.536 1.00 54.81 85 PRO A N 1
ATOM 627 C CA . PRO A 1 85 ? 10.065 9.114 -0.998 1.00 54.81 85 PRO A CA 1
ATOM 628 C C . PRO A 1 85 ? 9.337 8.960 0.346 1.00 54.81 85 PRO A C 1
ATOM 630 O O . PRO A 1 85 ? 9.523 9.765 1.259 1.00 54.81 85 PRO A O 1
ATOM 633 N N . GLY A 1 86 ? 8.513 7.914 0.436 1.00 58.41 86 GLY A N 1
ATOM 634 C CA . GLY A 1 86 ? 7.581 7.668 1.536 1.00 58.41 86 GLY A CA 1
ATOM 635 C C . GLY A 1 86 ? 6.213 8.294 1.263 1.00 58.41 86 GLY A C 1
ATOM 636 O O . GLY A 1 86 ? 6.077 9.518 1.240 1.00 58.41 86 GLY A O 1
ATOM 637 N N . TRP A 1 87 ? 5.189 7.457 1.071 1.00 67.06 87 TRP A N 1
ATOM 638 C CA . TRP A 1 87 ? 3.824 7.931 0.854 1.00 67.06 87 TRP A CA 1
ATOM 639 C C . TRP A 1 87 ? 3.005 7.782 2.123 1.00 67.06 87 TRP A C 1
ATOM 641 O O . TRP A 1 87 ? 2.748 6.671 2.583 1.00 67.06 87 TRP A O 1
ATOM 651 N N . SER A 1 88 ? 2.542 8.904 2.661 1.00 56.00 88 SER A N 1
ATOM 652 C CA . SER A 1 88 ? 1.435 8.934 3.608 1.00 56.00 88 SER A CA 1
ATOM 653 C C . SER A 1 88 ? 0.387 9.926 3.117 1.00 56.00 88 SER A C 1
ATOM 655 O O . SER A 1 88 ? 0.695 11.068 2.774 1.00 56.00 88 SER A O 1
ATOM 657 N N . SER A 1 89 ? -0.864 9.482 3.037 1.00 55.78 89 SER A N 1
ATOM 658 C CA . SER A 1 89 ? -1.999 10.366 2.782 1.00 55.78 89 SER A CA 1
ATOM 659 C C . SER A 1 89 ? -3.219 9.872 3.547 1.00 55.78 89 SER A C 1
ATOM 661 O O . SER A 1 89 ? -3.478 8.668 3.637 1.00 55.78 89 SER A O 1
ATOM 663 N N . TYR A 1 90 ? -3.965 10.815 4.116 1.00 54.00 90 TYR A N 1
ATOM 664 C CA . TYR A 1 90 ? -5.253 10.537 4.735 1.00 54.00 90 TYR A CA 1
ATOM 665 C C . TYR A 1 90 ? -6.329 10.543 3.666 1.00 54.00 90 TYR A C 1
ATOM 667 O O . TYR A 1 90 ? -6.432 11.490 2.884 1.00 54.00 90 TYR A O 1
ATOM 675 N N . VAL A 1 91 ? -7.158 9.507 3.667 1.00 58.47 91 VAL A N 1
ATOM 676 C CA . VAL A 1 91 ? -8.212 9.343 2.676 1.00 58.47 91 VAL A CA 1
ATOM 677 C C . VAL A 1 91 ? -9.550 9.199 3.367 1.00 58.47 91 VAL A C 1
ATOM 679 O O . VAL A 1 91 ? -9.717 8.405 4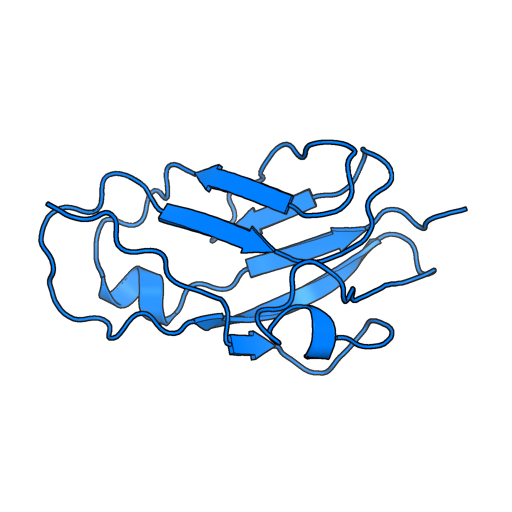.297 1.00 58.47 91 VAL A O 1
ATOM 682 N N . ASP A 1 92 ? -10.527 9.932 2.844 1.00 59.88 92 ASP A N 1
ATOM 683 C CA . ASP A 1 92 ? -11.926 9.687 3.144 1.00 59.88 92 ASP A CA 1
ATOM 684 C C . ASP A 1 92 ? -12.346 8.400 2.424 1.00 59.88 92 ASP A C 1
ATOM 686 O O . ASP A 1 92 ? -12.603 8.368 1.218 1.00 59.88 92 ASP A O 1
ATOM 690 N N . THR A 1 93 ? -12.366 7.292 3.155 1.00 55.34 93 THR A N 1
ATOM 691 C CA . THR A 1 93 ? -12.878 6.035 2.621 1.00 55.34 93 THR A CA 1
ATOM 692 C C . THR A 1 93 ? -14.394 6.080 2.732 1.00 55.34 93 THR A C 1
ATOM 694 O O . THR A 1 93 ? -14.912 6.191 3.839 1.00 55.34 93 THR A O 1
ATOM 697 N N . GLY A 1 94 ? -15.134 5.930 1.630 1.00 57.22 94 GLY A N 1
ATOM 698 C CA . GLY A 1 94 ? -16.600 5.760 1.656 1.00 57.22 94 GLY A CA 1
ATOM 699 C C . GLY A 1 94 ? -17.074 4.466 2.348 1.00 57.22 94 GLY A C 1
ATOM 700 O O . GLY A 1 94 ? -18.202 4.027 2.144 1.00 57.22 94 GLY A O 1
ATOM 701 N N . ILE A 1 95 ? -16.193 3.824 3.118 1.00 62.97 95 ILE A N 1
ATOM 702 C CA . ILE A 1 95 ? -16.402 2.596 3.867 1.00 62.97 95 ILE A CA 1
ATOM 703 C C . ILE A 1 95 ? -17.125 2.961 5.159 1.00 62.97 95 ILE A C 1
ATOM 705 O O . ILE A 1 95 ? -16.581 3.618 6.040 1.00 62.97 95 ILE A O 1
ATOM 709 N N . THR A 1 96 ? -18.369 2.513 5.271 1.00 61.44 96 THR A N 1
ATOM 710 C CA . THR A 1 96 ? -19.236 2.799 6.420 1.00 61.44 96 THR A CA 1
ATOM 711 C C . THR A 1 96 ? -19.173 1.722 7.503 1.00 61.44 96 THR A C 1
ATOM 713 O O . THR A 1 96 ? -19.861 1.837 8.514 1.00 61.44 96 THR A O 1
ATOM 716 N N . THR A 1 97 ? -18.377 0.663 7.304 1.00 62.75 97 THR A N 1
ATOM 717 C CA . THR A 1 97 ? -18.277 -0.473 8.232 1.00 62.75 97 THR A CA 1
ATOM 718 C C . THR A 1 97 ? -16.843 -0.986 8.365 1.00 62.75 97 THR A C 1
ATOM 720 O O . THR A 1 97 ? -16.113 -1.070 7.381 1.00 62.75 97 THR A O 1
ATOM 723 N N . TRP A 1 98 ? -16.455 -1.410 9.570 1.00 62.16 98 TRP A N 1
ATOM 724 C CA . TRP A 1 98 ? -15.136 -1.999 9.845 1.00 62.16 98 TRP A CA 1
ATOM 725 C C . TRP A 1 98 ? -14.872 -3.293 9.067 1.00 62.16 98 TRP A C 1
ATOM 727 O O . TRP A 1 98 ? -13.750 -3.528 8.628 1.00 62.16 98 TRP A O 1
ATOM 737 N N . ALA A 1 99 ? -15.910 -4.094 8.807 1.00 63.28 99 ALA A N 1
ATOM 738 C CA . ALA A 1 99 ? -15.802 -5.279 7.954 1.00 63.28 99 ALA A CA 1
ATOM 739 C C . ALA A 1 99 ? -15.335 -4.935 6.525 1.00 63.28 99 ALA A C 1
ATOM 741 O O . ALA A 1 99 ? -14.625 -5.721 5.903 1.00 63.28 99 ALA A O 1
ATOM 742 N N . GLY A 1 100 ? -15.679 -3.742 6.025 1.00 59.75 100 GLY A N 1
ATOM 743 C CA . GLY A 1 100 ? -15.195 -3.237 4.741 1.00 59.75 100 GLY A CA 1
ATOM 744 C C . GLY A 1 100 ? -13.723 -2.810 4.745 1.00 59.75 100 GLY A C 1
ATOM 745 O O . GLY A 1 100 ? -13.129 -2.739 3.676 1.00 59.75 100 GLY A O 1
ATOM 746 N N . ILE A 1 101 ? -13.120 -2.560 5.916 1.00 64.62 101 ILE A N 1
ATOM 747 C CA . ILE A 1 101 ? -11.678 -2.280 6.046 1.00 64.62 101 ILE A CA 1
ATOM 748 C C . ILE A 1 101 ? -10.869 -3.579 5.989 1.00 64.62 101 ILE A C 1
ATOM 750 O O . ILE A 1 101 ? -9.812 -3.612 5.368 1.00 64.62 101 ILE A O 1
ATOM 754 N N . VAL A 1 102 ? -11.360 -4.664 6.592 1.00 60.59 102 VAL A N 1
ATOM 755 C CA . VAL A 1 102 ? -10.643 -5.956 6.634 1.00 60.59 102 VAL A CA 1
ATOM 756 C C . VAL A 1 102 ? -10.424 -6.537 5.232 1.00 60.59 102 VAL A C 1
ATOM 758 O O . VAL A 1 102 ? -9.393 -7.148 4.974 1.00 60.59 102 VAL A O 1
ATOM 761 N N . ALA A 1 103 ? -11.369 -6.309 4.318 1.00 60.56 103 ALA A N 1
ATOM 762 C CA . ALA A 1 103 ? -11.282 -6.718 2.915 1.00 60.56 103 ALA A CA 1
ATOM 763 C C . ALA A 1 103 ? -10.849 -5.570 1.981 1.00 60.56 103 ALA A C 1
ATOM 765 O O . ALA A 1 103 ? -11.158 -5.592 0.790 1.00 60.56 103 ALA A O 1
ATOM 766 N N . LEU A 1 104 ? -10.202 -4.527 2.517 1.00 67.62 104 LEU A N 1
ATOM 767 C CA . LEU A 1 104 ? -9.784 -3.388 1.712 1.00 67.62 104 LEU A CA 1
ATOM 768 C C . LEU A 1 104 ? -8.577 -3.759 0.855 1.00 67.62 104 LEU A C 1
ATOM 770 O O . LEU A 1 104 ? -7.447 -3.809 1.342 1.00 67.62 104 LEU A O 1
ATOM 774 N N . ASP A 1 105 ? -8.829 -3.930 -0.437 1.00 71.19 105 ASP A N 1
ATOM 775 C CA . ASP A 1 105 ? -7.769 -4.025 -1.426 1.00 71.19 105 ASP A CA 1
ATOM 776 C C . ASP A 1 105 ? -7.233 -2.628 -1.766 1.00 71.19 105 ASP A C 1
ATOM 778 O O . ASP A 1 105 ? -7.989 -1.701 -2.097 1.00 71.19 105 ASP A O 1
ATOM 782 N N . ALA A 1 106 ? -5.908 -2.486 -1.733 1.00 73.31 106 ALA A N 1
ATOM 783 C CA . ALA A 1 106 ? -5.217 -1.323 -2.270 1.00 73.31 106 ALA A CA 1
ATOM 784 C C . ALA A 1 106 ? -4.447 -1.697 -3.527 1.00 73.31 106 ALA A C 1
ATOM 786 O O . ALA A 1 106 ? -3.718 -2.682 -3.580 1.00 73.31 106 ALA A O 1
ATOM 787 N N . THR A 1 107 ? -4.612 -0.885 -4.559 1.00 78.12 107 THR A N 1
ATOM 788 C CA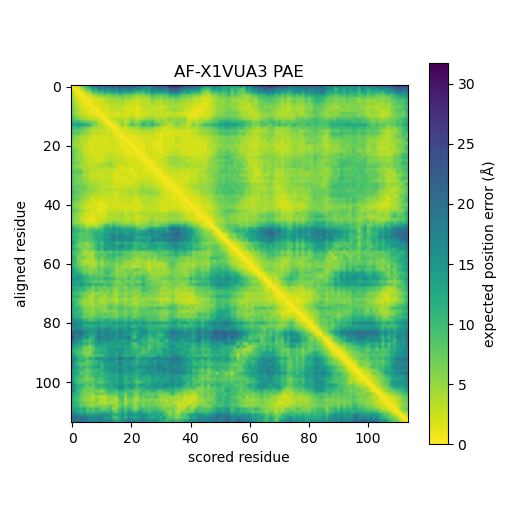 . THR A 1 107 ? -3.961 -1.060 -5.851 1.00 78.12 107 THR A CA 1
ATOM 789 C C . THR A 1 107 ? -2.939 0.048 -6.019 1.00 78.12 107 THR A C 1
ATOM 791 O O . THR A 1 107 ? -3.321 1.215 -6.083 1.00 78.12 107 THR A O 1
ATOM 794 N N . VAL A 1 108 ? -1.658 -0.299 -6.097 1.00 74.19 108 VAL A N 1
ATOM 795 C CA . VAL A 1 108 ? -0.571 0.660 -6.324 1.00 74.19 108 VAL A CA 1
ATOM 796 C C . VAL A 1 108 ? -0.081 0.500 -7.757 1.00 74.19 108 VAL A C 1
ATOM 798 O O . VAL A 1 108 ? 0.195 -0.615 -8.198 1.00 74.19 108 VAL A O 1
ATOM 801 N N . GLN A 1 109 ? -0.014 1.600 -8.499 1.00 75.31 109 GLN A N 1
ATOM 802 C CA . GLN A 1 109 ? 0.427 1.644 -9.889 1.00 75.31 109 GLN A CA 1
ATOM 803 C C . GLN A 1 109 ? 1.505 2.710 -10.047 1.00 75.31 109 GLN A C 1
ATOM 805 O O . GLN A 1 109 ? 1.265 3.856 -9.663 1.00 75.31 109 GLN A O 1
ATOM 810 N N . PHE A 1 110 ? 2.629 2.336 -10.674 1.00 69.31 110 PHE A N 1
ATOM 811 C CA . PHE A 1 110 ? 3.646 3.299 -11.094 1.00 69.31 110 PHE A CA 1
ATOM 812 C C . PHE A 1 110 ? 3.716 3.499 -12.595 1.00 69.31 110 PHE A C 1
ATOM 814 O O . PHE A 1 110 ? 3.565 2.559 -13.394 1.00 69.31 110 PHE A O 1
ATOM 821 N N . THR A 1 111 ? 3.993 4.742 -12.969 1.00 63.31 111 THR A N 1
ATOM 822 C CA . THR A 1 111 ? 4.533 5.049 -14.287 1.00 63.31 111 THR A CA 1
ATOM 823 C C . THR A 1 111 ? 6.034 4.778 -14.213 1.00 63.31 111 THR A C 1
ATOM 825 O O . THR A 1 111 ? 6.671 5.049 -13.206 1.00 63.31 111 THR A O 1
ATOM 828 N N . ALA A 1 112 ? 6.589 4.074 -15.205 1.00 58.72 112 ALA A N 1
ATOM 829 C CA . ALA A 1 112 ? 7.952 3.552 -15.094 1.00 58.72 112 ALA A CA 1
ATOM 830 C C . ALA A 1 112 ? 8.956 4.656 -14.738 1.00 58.72 112 ALA A C 1
ATOM 832 O O . ALA A 1 112 ? 9.088 5.617 -15.494 1.00 58.72 112 ALA A O 1
ATOM 833 N N . VAL A 1 1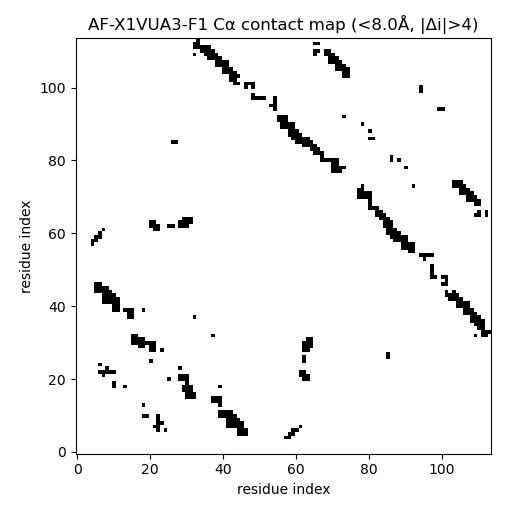13 ? 9.689 4.444 -13.643 1.00 55.84 113 VAL A N 1
ATOM 834 C CA . VAL A 1 113 ? 10.767 5.331 -13.204 1.00 55.84 113 VAL A CA 1
ATOM 835 C C . VAL A 1 113 ? 11.904 5.245 -14.227 1.00 55.84 113 VAL A C 1
ATOM 837 O O . VAL A 1 113 ? 12.337 4.140 -14.574 1.00 55.84 113 VAL A O 1
ATOM 840 N N . ALA A 1 114 ? 12.322 6.399 -14.749 1.00 57.03 114 ALA A N 1
ATOM 841 C CA . ALA A 1 114 ? 13.422 6.523 -15.708 1.00 57.03 114 ALA A CA 1
ATOM 842 C C . ALA A 1 114 ? 14.792 6.212 -15.086 1.00 57.03 114 ALA A C 1
ATOM 844 O O . ALA A 1 114 ? 15.002 6.556 -13.900 1.00 57.03 114 ALA A O 1
#

Secondary structure (DSSP, 8-state):
-------EEEESS--SBSGGGGSS--TT--BB-SSTTEEEEEEEES------S----EEEEE-B---SS-EEEETTEEE---SSSSEEEEE-----STHHHHT--EEEEEPPP-

Foldseek 3Di:
DDDDAKFQQAWDPDPWAPPNQFRVPDLPGATAHQDAFDKIKGFFMPQPQDCPDFDQKHKYKTFHQAQQPKWKAKPNDTDGFDNDGTTIDIDGDPDGGSVCVGGIMIMTGHGRDD

Sequence (114 aa):
MPEVTYYFNAYTVGVWGNPQNMVDGSLTTYGSTSTKNATQILTGNDCPGTDLGMITKVEIRAYGYGDGDDKITLNGTALTMPSSPGWSSYVDTGITTWAGIVALDATVQFTAVA

Nearest PDB structures (foldseek):
  7kmm-assembly1_A  TM=5.360E-01  e=7.444E-01  Xanthomonas citri pv. citri str. 306
  3q7j-assembly2_B  TM=5.879E-01  e=2.289E+00  Thermoplasma acidophilum DSM 1728
  3fip-assembly1_A  TM=3.099E-01  e=1.545E+00  Escherichia coli
  3fcg-assembly1_A  TM=3.226E-01  e=6.654E+00  Yersinia pestis

Radius of gyration: 13.78 Å; Cα contacts (8 Å, |Δi|>4): 247; chains: 1; bounding box: 33×26×39 Å

pLDDT: mean 71.56, std 10.59, range [54.0, 88.88]

Solvent-accessible surface area (backbone atoms only — not comparable to full-atom values): 6779 Å² total; per-residue (Å²): 130,85,86,85,84,53,46,49,64,39,59,55,88,69,75,43,49,56,48,65,28,41,39,64,84,45,89,86,44,50,22,46,55,74,50,64,73,44,62,42,48,29,61,24,48,69,55,84,47,63,88,84,70,87,71,78,64,46,59,48,63,48,32,32,76,53,86,50,81,33,40,45,29,46,84,85,46,77,45,91,57,76,64,51,82,50,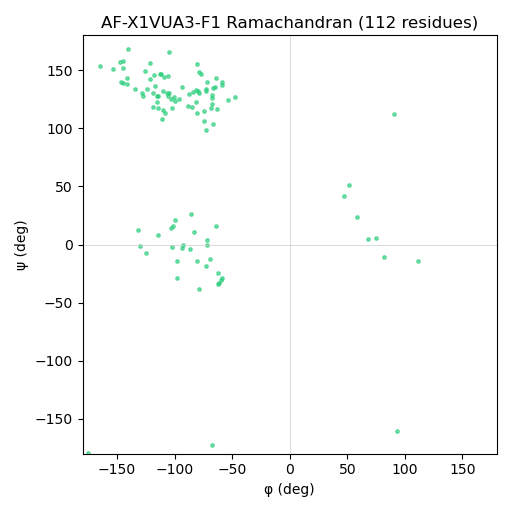44,72,52,79,40,77,58,95,53,90,46,46,67,56,55,44,67,40,41,36,39,40,34,40,57,43,66,129